Protein AF-A0A0L7KX34-F1 (afdb_monomer)

Radius of gyration: 36.88 Å; Cα contacts (8 Å, |Δi|>4): 17; chains: 1; bounding box: 93×25×88 Å

Mean predicted aligned error: 16.96 Å

Secondary structure (DSSP, 8-state):
--SHHHHHHHHHHHHHGGGS--S--HHHHHHHHHHTT--SSTTTSSHHHHTHHHHHHHHHHHHHHHHHHHHHHHHHHHHTPPPP-GGGGS--

pLDDT: mean 75.39, std 17.14, range [48.66, 98.19]

InterPro domains:
  IPR034596 Large ribosomal subunit protein mL52 [PF18699] (52-87)

Structure (mmCIF, N/CA/C/O backbone):
data_AF-A0A0L7KX34-F1
#
_entry.id   AF-A0A0L7KX34-F1
#
loop_
_atom_site.group_PDB
_atom_site.id
_atom_site.type_symbol
_atom_site.label_atom_id
_atom_site.label_alt_id
_atom_site.label_comp_id
_atom_site.label_asym_id
_atom_site.label_entity_id
_atom_site.label_seq_id
_atom_site.pdbx_PDB_ins_code
_atom_site.Cartn_x
_atom_site.Cartn_y
_atom_site.Cartn_z
_atom_site.occupancy
_atom_site.B_iso_or_equiv
_atom_site.auth_seq_id
_atom_site.auth_comp_id
_atom_site.auth_asym_id
_atom_site.auth_atom_id
_atom_site.pdbx_PDB_model_num
ATOM 1 N N . MET A 1 1 ? 54.094 12.427 -53.189 1.00 49.28 1 MET A N 1
ATOM 2 C CA . MET A 1 1 ? 53.393 13.242 -52.167 1.00 49.28 1 MET A CA 1
ATOM 3 C C . MET A 1 1 ? 51.856 13.109 -52.179 1.00 49.28 1 MET A C 1
ATOM 5 O O . MET A 1 1 ? 51.203 13.859 -51.475 1.00 49.28 1 MET A O 1
ATOM 9 N N . ASN A 1 2 ? 51.250 12.120 -52.862 1.00 51.25 2 ASN A N 1
ATOM 10 C CA . ASN A 1 2 ? 49.777 11.966 -52.922 1.00 51.25 2 ASN A CA 1
ATOM 11 C C . ASN A 1 2 ? 49.187 10.893 -51.980 1.00 51.25 2 ASN A C 1
ATOM 13 O O . ASN A 1 2 ? 47.970 10.756 -51.885 1.00 51.25 2 ASN A O 1
ATOM 17 N N . THR A 1 3 ? 50.020 10.129 -51.270 1.00 50.53 3 THR A N 1
ATOM 18 C CA . THR A 1 3 ? 49.583 9.039 -50.372 1.00 50.53 3 THR A CA 1
ATOM 19 C C . THR A 1 3 ? 49.411 9.481 -48.917 1.00 50.53 3 THR A C 1
ATOM 21 O O . THR A 1 3 ? 48.589 8.916 -48.199 1.00 50.53 3 THR A O 1
ATOM 24 N N . ILE A 1 4 ? 50.132 10.522 -48.491 1.00 53.62 4 ILE A N 1
ATOM 25 C CA . ILE A 1 4 ? 50.070 11.062 -47.123 1.00 53.62 4 ILE A CA 1
ATOM 26 C C . ILE A 1 4 ? 48.759 11.838 -46.910 1.00 53.62 4 ILE A C 1
ATOM 28 O O . ILE A 1 4 ? 48.094 11.647 -45.897 1.00 53.62 4 ILE A O 1
ATOM 32 N N . ILE A 1 5 ? 48.328 12.612 -47.915 1.00 52.09 5 ILE A N 1
ATOM 33 C CA . ILE A 1 5 ? 47.095 13.422 -47.873 1.00 52.09 5 ILE A CA 1
ATOM 34 C C . ILE A 1 5 ? 45.835 12.540 -47.792 1.00 52.09 5 ILE A C 1
ATOM 36 O O . ILE A 1 5 ? 44.860 12.899 -47.141 1.00 52.09 5 ILE A O 1
ATOM 40 N N . ARG A 1 6 ? 45.846 11.339 -48.391 1.00 48.66 6 ARG A N 1
ATOM 41 C CA . ARG A 1 6 ? 44.704 10.411 -48.295 1.00 48.66 6 ARG A CA 1
ATOM 42 C C . ARG A 1 6 ? 44.552 9.833 -46.886 1.00 48.66 6 ARG A C 1
ATOM 44 O O . ARG A 1 6 ? 43.437 9.768 -46.383 1.00 48.66 6 ARG A O 1
ATOM 51 N N . LYS A 1 7 ? 45.649 9.461 -46.215 1.00 49.19 7 LYS A N 1
ATOM 52 C CA . LYS A 1 7 ? 45.598 8.880 -44.859 1.00 49.19 7 LYS A CA 1
ATOM 53 C C . LYS A 1 7 ? 45.093 9.868 -43.802 1.00 49.19 7 LYS A C 1
ATOM 55 O O . LYS A 1 7 ? 44.379 9.454 -42.893 1.00 49.19 7 LYS A O 1
ATOM 60 N N . THR A 1 8 ? 45.414 11.157 -43.926 1.00 52.59 8 THR A N 1
ATOM 61 C CA . THR A 1 8 ? 44.904 12.187 -43.005 1.00 52.59 8 THR A CA 1
ATOM 62 C C . THR A 1 8 ? 43.409 12.448 -43.204 1.00 52.59 8 THR A C 1
ATOM 64 O O . THR A 1 8 ? 42.694 12.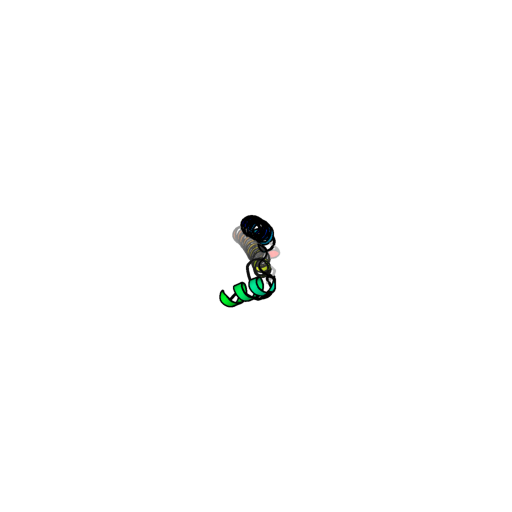581 -42.216 1.00 52.59 8 THR A O 1
ATOM 67 N N . LEU A 1 9 ? 42.915 12.420 -44.448 1.00 50.78 9 LEU A N 1
ATOM 68 C CA . LEU A 1 9 ? 41.485 12.559 -44.763 1.00 50.78 9 LEU A CA 1
ATOM 69 C C . LEU A 1 9 ? 40.643 11.347 -44.318 1.00 50.78 9 LEU A C 1
ATOM 71 O O . LEU A 1 9 ? 39.524 11.525 -43.843 1.00 50.78 9 LEU A O 1
ATOM 75 N N . PHE A 1 10 ? 41.172 10.120 -44.409 1.00 51.59 10 PHE A N 1
ATOM 76 C CA . PHE A 1 10 ? 40.486 8.928 -43.884 1.00 51.59 10 PHE A CA 1
ATOM 77 C C . PHE A 1 10 ? 40.383 8.935 -42.348 1.00 51.59 10 PHE A C 1
ATOM 79 O O . PHE A 1 10 ? 39.356 8.536 -41.799 1.00 51.59 10 PHE A O 1
ATOM 86 N N . ASN A 1 11 ? 41.407 9.431 -41.644 1.00 51.19 11 ASN A N 1
ATOM 87 C CA . ASN A 1 11 ? 41.401 9.487 -40.178 1.00 51.19 11 ASN A CA 1
ATOM 88 C C . ASN A 1 11 ? 40.486 10.583 -39.605 1.00 51.19 11 ASN A C 1
ATOM 90 O O . ASN A 1 11 ? 39.919 10.392 -38.530 1.00 51.19 11 ASN A O 1
ATOM 94 N N . THR A 1 12 ? 40.292 11.708 -40.301 1.00 51.69 12 THR A N 1
ATOM 95 C CA . THR A 1 12 ? 39.374 12.767 -39.839 1.00 51.69 12 THR A CA 1
ATOM 96 C C . THR A 1 12 ? 37.903 12.392 -40.031 1.00 51.69 12 THR A C 1
ATOM 98 O O . THR A 1 12 ? 37.083 12.707 -39.167 1.00 51.69 12 THR A O 1
ATOM 101 N N . GLN A 1 13 ? 37.562 11.637 -41.084 1.00 51.91 13 GLN A N 1
ATOM 102 C CA . GLN A 1 13 ? 36.208 11.090 -41.264 1.00 51.91 13 GLN A CA 1
ATOM 103 C C . GLN A 1 13 ? 35.859 10.018 -40.216 1.00 51.91 13 GLN A C 1
ATOM 105 O O . GLN A 1 13 ? 34.731 9.977 -39.722 1.00 51.91 13 GLN A O 1
ATOM 110 N N . ALA A 1 14 ? 36.834 9.202 -39.803 1.00 54.16 14 ALA A N 1
ATOM 111 C CA . ALA A 1 14 ? 36.635 8.182 -38.772 1.00 54.16 14 ALA A CA 1
ATOM 112 C C . ALA A 1 14 ? 36.353 8.771 -37.373 1.00 54.16 14 ALA A C 1
ATOM 114 O O . ALA A 1 14 ? 35.660 8.147 -36.569 1.00 54.16 14 ALA A O 1
ATOM 115 N N . TYR A 1 15 ? 36.845 9.981 -37.075 1.00 52.00 15 TYR A N 1
ATOM 116 C CA . TYR A 1 15 ? 36.623 10.632 -35.777 1.00 52.00 15 TYR A CA 1
ATOM 117 C C . TYR A 1 15 ? 35.246 11.311 -35.674 1.00 52.00 15 TYR A C 1
ATOM 119 O O . TYR A 1 15 ? 34.653 11.340 -34.595 1.00 52.00 15 TYR A O 1
ATOM 127 N N . LEU A 1 16 ? 34.698 11.800 -36.795 1.00 49.28 16 LEU A N 1
ATOM 128 C CA . LEU A 1 16 ? 33.363 12.412 -36.851 1.00 49.28 16 LEU A CA 1
ATOM 129 C C . LEU A 1 16 ? 32.231 11.372 -36.806 1.00 49.28 16 LEU A C 1
ATOM 131 O O . LEU A 1 16 ? 31.218 11.609 -36.154 1.00 49.28 16 LEU A O 1
ATOM 135 N N . LEU A 1 17 ? 32.427 10.182 -37.386 1.00 50.66 17 LEU A N 1
ATOM 136 C CA . LEU A 1 17 ? 31.458 9.076 -37.307 1.00 50.66 17 LEU A CA 1
ATOM 137 C C . LEU A 1 17 ? 31.333 8.470 -35.898 1.00 50.66 17 LEU A C 1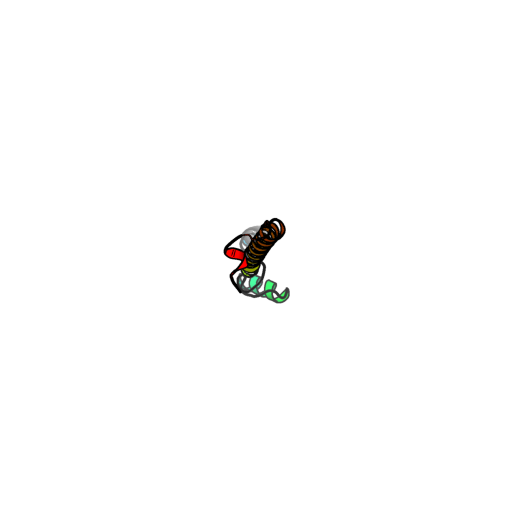
ATOM 139 O O . LEU A 1 17 ? 30.348 7.798 -35.592 1.00 50.66 17 LEU A O 1
ATOM 143 N N . ARG A 1 18 ? 32.300 8.726 -35.008 1.00 51.03 18 ARG A N 1
ATOM 144 C CA . ARG A 1 18 ? 32.365 8.095 -33.681 1.00 51.03 18 ARG A CA 1
ATOM 145 C C . ARG A 1 18 ? 31.479 8.761 -32.618 1.00 51.03 18 ARG A C 1
ATOM 147 O O . ARG A 1 18 ? 31.315 8.194 -31.543 1.00 51.03 18 ARG A O 1
ATOM 154 N N . ARG A 1 19 ? 30.883 9.930 -32.897 1.00 50.91 19 ARG A N 1
ATOM 155 C CA . ARG A 1 19 ? 29.941 10.628 -31.987 1.00 50.91 19 ARG A CA 1
ATOM 156 C C . ARG A 1 19 ? 28.499 10.720 -32.499 1.00 50.91 19 ARG A C 1
ATOM 158 O O . ARG A 1 19 ? 27.675 11.321 -31.821 1.00 50.91 19 ARG A O 1
ATOM 165 N N . SER A 1 20 ? 28.173 10.088 -33.626 1.00 52.66 20 SER A N 1
ATOM 166 C CA . SER A 1 20 ? 26.818 10.118 -34.211 1.00 52.66 20 SER A CA 1
ATOM 167 C C . SER A 1 20 ? 25.993 8.845 -33.969 1.00 52.66 20 SER A C 1
ATOM 169 O O . SER A 1 20 ? 24.806 8.836 -34.266 1.00 52.66 20 SER A O 1
ATOM 171 N N . PHE A 1 21 ? 26.586 7.793 -33.395 1.00 52.38 21 PHE A N 1
ATOM 172 C CA . PHE A 1 21 ? 25.932 6.494 -33.162 1.00 52.38 21 PHE A CA 1
ATOM 173 C C . PHE A 1 21 ? 25.973 6.049 -31.691 1.00 52.38 21 PHE A C 1
ATOM 175 O O . PHE A 1 21 ? 26.117 4.868 -31.398 1.00 52.38 21 PHE A O 1
ATOM 182 N N . SER A 1 22 ? 25.863 6.972 -30.729 1.00 49.41 22 SER A N 1
ATOM 183 C CA . SER A 1 22 ? 25.661 6.577 -29.321 1.00 49.41 22 SER A CA 1
ATOM 184 C C . SER A 1 22 ? 24.188 6.356 -28.957 1.00 49.41 22 SER A C 1
ATOM 186 O O . SER A 1 22 ? 23.886 6.060 -27.805 1.00 49.41 22 SER A O 1
ATOM 188 N N . GLY A 1 23 ? 23.262 6.529 -29.905 1.00 57.75 23 GLY A N 1
ATOM 189 C CA . GLY A 1 23 ? 21.874 6.115 -29.745 1.00 57.75 23 GLY A CA 1
ATOM 190 C C . GLY A 1 23 ? 21.714 4.711 -30.304 1.00 57.75 23 GLY A C 1
ATOM 191 O O . GLY A 1 23 ? 21.715 4.547 -31.522 1.00 57.75 23 GLY A O 1
ATOM 192 N N . THR A 1 24 ? 21.584 3.701 -29.444 1.00 64.62 24 THR A N 1
ATOM 193 C CA . THR A 1 24 ? 21.058 2.409 -29.895 1.00 64.62 24 THR A CA 1
ATOM 194 C C . THR A 1 24 ? 19.677 2.648 -30.519 1.00 64.62 24 THR A C 1
ATOM 196 O O . THR A 1 24 ? 18.878 3.413 -29.964 1.00 64.62 24 THR A O 1
ATOM 199 N N . PRO A 1 25 ? 19.371 2.071 -31.693 1.00 67.56 25 PRO A N 1
ATOM 200 C CA . PRO A 1 25 ? 18.056 2.215 -32.296 1.00 67.56 25 PRO A CA 1
ATOM 201 C C . PRO A 1 25 ? 16.985 1.687 -31.335 1.00 67.56 25 PRO A C 1
ATOM 203 O O . PRO A 1 25 ? 17.157 0.661 -30.680 1.00 67.56 25 PRO A O 1
ATOM 206 N N . VAL A 1 26 ? 15.837 2.366 -31.286 1.00 65.00 26 VAL A N 1
ATOM 207 C CA . VAL A 1 26 ? 14.709 2.039 -30.389 1.00 65.00 26 VAL A CA 1
ATOM 208 C C . VAL A 1 26 ? 14.275 0.567 -30.495 1.00 65.00 26 VAL A C 1
ATOM 210 O O . VAL A 1 26 ? 13.789 -0.010 -29.521 1.00 65.00 26 VAL A O 1
ATOM 213 N N . LEU A 1 27 ? 14.461 -0.058 -31.663 1.00 64.50 27 LEU A N 1
ATOM 214 C CA . LEU A 1 27 ? 14.186 -1.476 -31.891 1.00 64.50 27 LEU A CA 1
ATOM 215 C C . LEU A 1 27 ? 15.101 -2.390 -31.056 1.00 64.50 27 LEU A C 1
ATOM 217 O O . LEU A 1 27 ? 14.599 -3.304 -30.408 1.00 64.50 27 LEU A O 1
ATOM 221 N N . GLU A 1 28 ? 16.404 -2.107 -30.998 1.00 66.62 28 GLU A N 1
ATOM 222 C CA . GLU A 1 28 ? 17.363 -2.854 -30.168 1.00 66.62 28 GLU A CA 1
ATOM 223 C C . GLU A 1 28 ? 17.055 -2.685 -28.677 1.00 66.62 28 GLU A C 1
ATOM 225 O O . GLU A 1 28 ? 17.126 -3.643 -27.911 1.00 66.62 28 GLU A O 1
ATOM 230 N N . THR A 1 29 ? 16.606 -1.496 -28.260 1.00 70.31 29 THR A N 1
ATOM 231 C CA . THR A 1 29 ? 16.184 -1.258 -26.871 1.00 70.31 29 THR A CA 1
ATOM 232 C C . THR A 1 29 ? 14.958 -2.091 -26.481 1.00 70.31 29 THR A C 1
ATOM 234 O O . THR A 1 29 ? 14.829 -2.498 -25.326 1.00 70.31 29 THR A O 1
ATOM 237 N N . LYS A 1 30 ? 14.042 -2.346 -27.426 1.00 77.69 30 LYS A N 1
ATOM 238 C CA . LYS A 1 30 ? 12.866 -3.199 -27.198 1.00 77.69 30 LYS A CA 1
ATOM 239 C C . LYS A 1 30 ? 13.241 -4.680 -27.131 1.00 77.69 30 LYS A C 1
ATOM 241 O O . LYS A 1 30 ? 12.740 -5.368 -26.246 1.00 77.69 30 LYS A O 1
ATOM 246 N N . GLN A 1 31 ? 14.139 -5.146 -28.002 1.00 83.56 31 GLN A N 1
ATOM 247 C CA . GLN A 1 31 ? 14.628 -6.531 -27.976 1.00 83.56 31 GLN A CA 1
ATOM 248 C C . GLN A 1 31 ? 15.393 -6.835 -26.683 1.00 83.56 31 GLN A C 1
ATOM 250 O O . GLN A 1 31 ? 15.091 -7.814 -26.013 1.00 83.56 31 GLN A O 1
ATOM 255 N N . TYR A 1 32 ? 16.243 -5.907 -26.231 1.00 82.31 32 TYR A N 1
ATOM 256 C CA . TYR A 1 32 ? 16.944 -6.017 -24.948 1.00 82.31 32 TYR A CA 1
ATOM 257 C C . TYR A 1 32 ? 16.008 -6.269 -23.750 1.00 82.31 32 TYR A C 1
ATOM 259 O O . TYR A 1 32 ? 16.384 -6.939 -22.791 1.00 82.31 32 TYR A O 1
ATOM 267 N N . ARG A 1 33 ? 14.784 -5.723 -23.771 1.00 84.38 33 ARG A N 1
ATOM 268 C CA . ARG A 1 33 ? 13.791 -5.962 -22.711 1.00 84.38 33 ARG A CA 1
ATOM 269 C C . ARG A 1 33 ? 13.223 -7.374 -22.777 1.00 84.38 33 ARG A C 1
ATOM 271 O O . ARG A 1 33 ? 13.165 -8.031 -21.741 1.00 84.38 33 ARG A O 1
ATOM 278 N N . LEU A 1 34 ? 12.868 -7.835 -23.975 1.00 86.06 34 LEU A N 1
ATOM 279 C CA . LEU A 1 34 ? 12.365 -9.192 -24.190 1.00 86.06 34 LEU A CA 1
ATOM 280 C C . LEU A 1 34 ? 13.403 -10.244 -23.785 1.00 86.06 34 LEU A C 1
ATOM 282 O O . LEU A 1 34 ? 13.059 -11.184 -23.075 1.00 86.06 34 LEU A O 1
ATOM 286 N N . ASP A 1 35 ? 14.678 -10.032 -24.125 1.00 90.12 35 ASP A N 1
ATOM 287 C CA . ASP A 1 35 ? 15.787 -10.922 -23.744 1.00 90.12 35 ASP A CA 1
ATOM 288 C C . ASP A 1 35 ? 15.957 -11.047 -22.220 1.00 90.12 35 ASP A C 1
ATOM 290 O O . ASP A 1 35 ? 16.460 -12.044 -21.706 1.00 90.12 35 ASP A O 1
ATOM 294 N N . ARG A 1 36 ? 15.533 -10.021 -21.475 1.00 86.62 36 ARG A N 1
ATOM 295 C CA . ARG A 1 36 ? 15.532 -9.984 -20.006 1.00 86.62 36 ARG A CA 1
ATOM 296 C C . ARG A 1 36 ? 14.212 -10.466 -19.396 1.00 86.62 36 ARG A C 1
ATOM 298 O O . ARG A 1 36 ? 14.070 -10.402 -18.178 1.00 86.62 36 ARG A O 1
ATOM 305 N N . GLY A 1 37 ? 13.260 -10.916 -20.215 1.00 86.06 37 GLY A N 1
ATOM 306 C CA . GLY A 1 37 ? 11.935 -11.365 -19.783 1.00 86.06 37 GLY A CA 1
ATOM 307 C C . GLY A 1 37 ? 10.986 -10.236 -19.369 1.00 86.06 37 GLY A C 1
ATOM 308 O O . GLY A 1 37 ? 10.047 -10.485 -18.624 1.00 86.06 37 GLY A O 1
ATOM 309 N N . LEU A 1 38 ? 11.235 -9.000 -19.810 1.00 84.69 38 LEU A N 1
ATOM 310 C CA . LEU A 1 38 ? 10.388 -7.835 -19.543 1.00 84.69 38 LEU A CA 1
ATOM 311 C C . LEU A 1 38 ? 9.506 -7.523 -20.759 1.00 84.69 38 LEU A C 1
ATOM 313 O O . LEU A 1 38 ? 9.934 -7.673 -21.905 1.00 84.69 38 LEU A O 1
ATOM 317 N N . SER A 1 39 ? 8.320 -6.967 -20.527 1.00 83.19 39 SER A N 1
ATOM 318 C CA . SER A 1 39 ? 7.414 -6.500 -21.580 1.00 83.19 39 SER A CA 1
ATOM 319 C C . SER A 1 39 ? 8.065 -5.521 -22.534 1.00 83.19 39 SER A C 1
ATOM 321 O O . SER A 1 39 ? 8.854 -4.640 -22.166 1.00 83.19 39 SER A O 1
ATOM 323 N N . LEU A 1 40 ? 7.597 -5.589 -23.778 1.00 81.56 40 LEU A N 1
ATOM 324 C CA . LEU A 1 40 ? 7.926 -4.625 -24.818 1.00 81.56 40 LEU A CA 1
ATOM 325 C C . LEU A 1 40 ? 7.486 -3.195 -24.446 1.00 81.56 40 LEU A C 1
ATOM 327 O O . LEU A 1 40 ? 8.195 -2.231 -24.742 1.00 81.56 40 LEU A O 1
ATOM 331 N N . HIS A 1 41 ? 6.317 -3.052 -23.813 1.00 80.69 41 HIS A N 1
ATOM 332 C CA . HIS A 1 41 ? 5.735 -1.767 -23.430 1.00 80.69 41 HIS A CA 1
ATOM 333 C C . HIS A 1 41 ? 5.930 -1.508 -21.934 1.00 80.69 41 HIS A C 1
ATOM 335 O O . HIS A 1 41 ? 5.439 -2.262 -21.108 1.00 80.69 41 HIS A O 1
ATOM 341 N N . LYS A 1 42 ? 6.608 -0.411 -21.572 1.00 74.69 42 LYS A N 1
ATOM 342 C CA . LYS A 1 42 ? 6.987 -0.107 -20.175 1.00 74.69 42 LYS A CA 1
ATOM 343 C C . LYS A 1 42 ? 5.807 0.032 -19.207 1.00 74.69 42 LYS A C 1
ATOM 345 O O . LYS A 1 42 ? 6.009 -0.142 -18.017 1.00 74.69 42 LYS A O 1
ATOM 350 N N . ASN A 1 43 ? 4.623 0.358 -19.725 1.00 76.00 43 ASN A N 1
ATOM 351 C CA . ASN A 1 43 ? 3.406 0.539 -18.931 1.00 76.00 43 ASN A CA 1
ATOM 352 C C . ASN A 1 43 ? 2.493 -0.699 -18.982 1.00 76.00 43 ASN A C 1
ATOM 354 O O . ASN A 1 43 ? 1.313 -0.579 -18.684 1.00 76.00 43 ASN A O 1
ATOM 358 N N . ALA A 1 44 ? 2.963 -1.831 -19.516 1.00 73.38 44 ALA A N 1
ATOM 359 C CA . ALA A 1 44 ? 2.173 -3.062 -19.516 1.00 73.38 44 ALA A CA 1
ATOM 360 C C . ALA A 1 44 ? 2.268 -3.796 -18.172 1.00 73.38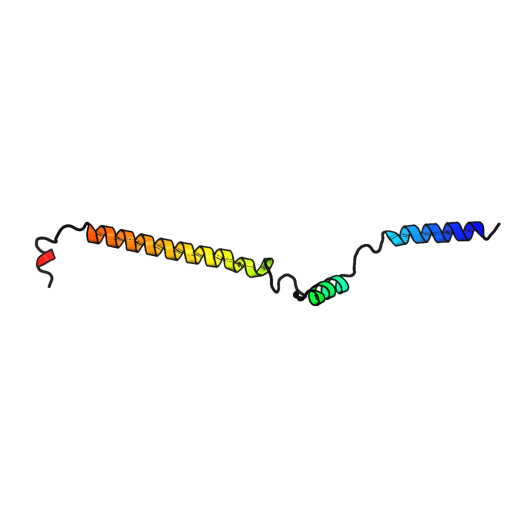 44 ALA A C 1
ATOM 362 O O . ALA A 1 44 ? 1.301 -4.425 -17.761 1.00 73.38 44 ALA A O 1
ATOM 363 N N . GLU A 1 45 ? 3.418 -3.707 -17.503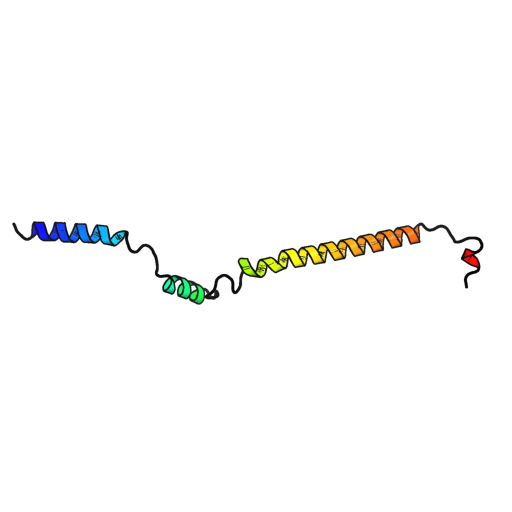 1.00 70.31 45 GLU A N 1
ATOM 364 C CA . GLU A 1 45 ? 3.701 -4.404 -16.247 1.00 70.31 45 GLU A CA 1
ATOM 365 C C . GLU A 1 45 ? 4.897 -3.763 -15.523 1.00 70.31 45 GLU A C 1
ATOM 367 O O . GLU A 1 45 ? 5.697 -3.036 -16.129 1.00 70.31 45 GLU A O 1
ATOM 372 N N . GLY A 1 46 ? 5.048 -4.073 -14.236 1.00 70.06 46 GLY A N 1
ATOM 373 C CA . GLY A 1 46 ? 6.124 -3.587 -13.383 1.00 70.06 46 GLY A CA 1
ATOM 374 C C . GLY A 1 46 ? 5.709 -2.383 -12.546 1.00 70.06 46 GLY A C 1
ATOM 375 O O . GLY A 1 46 ? 4.617 -1.845 -12.705 1.00 70.06 46 GLY A O 1
ATOM 376 N N . VAL A 1 47 ? 6.633 -1.936 -11.691 1.00 67.56 47 VAL A N 1
ATOM 377 C CA . VAL A 1 47 ? 6.489 -0.859 -10.688 1.00 67.56 47 VAL A CA 1
ATOM 378 C C . VAL A 1 47 ? 5.610 0.306 -11.170 1.00 67.56 47 VAL A C 1
ATOM 380 O O . VAL A 1 47 ? 4.641 0.660 -10.522 1.00 67.56 47 VAL A O 1
ATOM 383 N N . LEU A 1 48 ? 5.836 0.829 -12.381 1.00 64.81 48 LEU A N 1
ATOM 384 C CA . LEU A 1 48 ? 5.080 1.979 -12.903 1.00 64.81 48 LEU A CA 1
ATOM 385 C C . LEU A 1 48 ? 3.556 1.756 -13.028 1.00 64.81 48 LEU A C 1
ATOM 387 O O . LEU A 1 48 ? 2.795 2.720 -12.991 1.00 64.81 48 LEU A O 1
ATOM 391 N N . THR A 1 49 ? 3.122 0.512 -13.215 1.00 66.31 49 THR A N 1
ATOM 392 C CA . THR A 1 49 ? 1.709 0.120 -13.368 1.00 66.31 49 THR A CA 1
ATOM 393 C C . THR A 1 49 ? 1.189 -0.648 -12.156 1.00 66.31 49 THR A C 1
ATOM 395 O O . THR A 1 49 ? 0.027 -0.492 -11.789 1.00 66.31 49 THR A O 1
ATOM 398 N N . ASP A 1 50 ? 2.053 -1.431 -11.511 1.00 65.94 50 ASP A N 1
ATOM 399 C CA . ASP A 1 50 ? 1.713 -2.266 -10.360 1.00 65.94 50 ASP A CA 1
ATOM 400 C C . ASP A 1 50 ? 1.639 -1.451 -9.055 1.00 65.94 50 ASP A C 1
ATOM 402 O O . ASP A 1 50 ? 0.924 -1.842 -8.134 1.00 65.94 50 ASP A O 1
ATOM 406 N N . ASP A 1 51 ? 2.295 -0.285 -8.976 1.00 62.25 51 ASP A N 1
ATOM 407 C CA . ASP A 1 51 ? 2.297 0.582 -7.784 1.00 62.25 51 ASP A CA 1
ATOM 408 C C . ASP A 1 51 ? 0.916 1.169 -7.446 1.00 62.25 51 ASP A C 1
ATOM 410 O O . ASP A 1 51 ? 0.678 1.559 -6.300 1.00 62.25 51 ASP A O 1
ATOM 414 N N . LEU A 1 52 ? -0.042 1.159 -8.386 1.00 61.91 52 LEU A N 1
ATOM 415 C CA . LEU A 1 52 ? -1.442 1.487 -8.084 1.00 61.91 52 LEU A CA 1
ATOM 416 C C . LEU A 1 52 ? -2.060 0.515 -7.056 1.00 61.91 52 LEU A C 1
ATOM 418 O O . LEU A 1 52 ? -3.069 0.842 -6.431 1.00 61.91 52 LEU A O 1
ATOM 422 N N . CYS A 1 53 ? -1.453 -0.660 -6.843 1.00 65.44 53 CYS A N 1
ATOM 423 C CA . CYS A 1 53 ? -1.848 -1.591 -5.789 1.00 65.44 53 CYS A CA 1
ATOM 424 C C . CYS A 1 53 ? -1.592 -1.016 -4.391 1.00 65.44 53 CYS A C 1
ATOM 426 O O . CYS A 1 53 ? -2.423 -1.196 -3.505 1.00 65.44 53 CYS A O 1
ATOM 428 N N . TYR A 1 54 ? -0.501 -0.268 -4.188 1.00 76.31 54 TYR A N 1
ATOM 429 C CA . TYR A 1 54 ? -0.108 0.166 -2.847 1.00 76.31 54 TYR A CA 1
ATOM 430 C C . TYR A 1 54 ? -1.094 1.169 -2.237 1.00 76.31 54 TYR A C 1
ATOM 432 O O . TYR A 1 54 ? -1.462 1.051 -1.069 1.00 76.31 54 TYR A O 1
ATOM 440 N N . GLU A 1 55 ? -1.570 2.140 -3.021 1.00 79.94 55 GLU A N 1
ATOM 441 C CA . GLU A 1 55 ? -2.558 3.114 -2.538 1.00 79.94 55 GLU A CA 1
ATOM 442 C C . GLU A 1 55 ? -3.888 2.443 -2.167 1.00 79.94 55 GLU A C 1
ATOM 444 O O . GLU A 1 55 ? -4.513 2.790 -1.159 1.00 79.94 55 GLU A O 1
ATOM 449 N N . VAL A 1 56 ? -4.305 1.447 -2.954 1.00 84.06 56 VAL A N 1
ATOM 450 C CA . VAL A 1 56 ? -5.529 0.674 -2.711 1.00 84.06 56 VAL A CA 1
ATOM 451 C C . VAL A 1 56 ? -5.378 -0.219 -1.479 1.00 84.06 56 VAL A C 1
ATOM 453 O O . VAL A 1 56 ? -6.281 -0.255 -0.635 1.00 84.06 56 VAL A O 1
ATOM 456 N N . ASP A 1 57 ? -4.239 -0.893 -1.333 1.00 86.31 57 ASP A N 1
ATOM 457 C CA . ASP A 1 57 ? -3.926 -1.732 -0.176 1.00 86.31 57 ASP A CA 1
ATOM 458 C C . ASP A 1 57 ? -3.881 -0.901 1.113 1.00 86.31 57 ASP A C 1
ATOM 460 O O . ASP A 1 57 ? -4.520 -1.260 2.108 1.00 86.31 57 ASP A O 1
ATOM 464 N N . PHE A 1 58 ? -3.243 0.272 1.069 1.00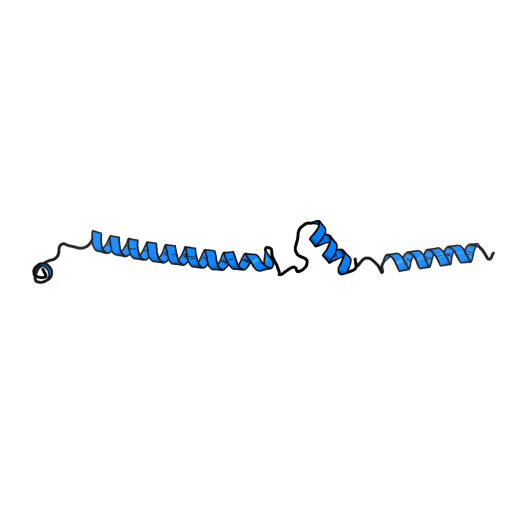 90.00 58 PHE A N 1
ATOM 465 C CA . PHE A 1 58 ? -3.225 1.225 2.177 1.00 90.00 58 PHE A CA 1
ATOM 466 C C . PHE A 1 58 ? -4.634 1.709 2.550 1.00 90.00 58 PHE A C 1
ATOM 468 O O . PHE A 1 58 ? -5.003 1.739 3.729 1.00 90.00 58 PHE A O 1
ATOM 475 N N . ALA A 1 59 ? -5.459 2.074 1.561 1.00 90.88 59 ALA A N 1
ATOM 476 C CA . ALA A 1 59 ? -6.829 2.520 1.803 1.00 90.88 59 ALA A CA 1
ATOM 477 C C . ALA A 1 59 ? -7.681 1.419 2.458 1.00 90.88 59 ALA A C 1
ATOM 479 O O . ALA A 1 59 ? -8.451 1.690 3.388 1.00 90.88 59 ALA A O 1
ATOM 480 N N . LYS A 1 60 ? -7.510 0.170 2.011 1.00 94.19 60 LYS A N 1
ATOM 481 C CA . LYS A 1 60 ? -8.183 -1.005 2.571 1.00 94.19 60 LYS A CA 1
ATOM 482 C C . LYS A 1 60 ? -7.763 -1.254 4.018 1.00 94.19 60 LYS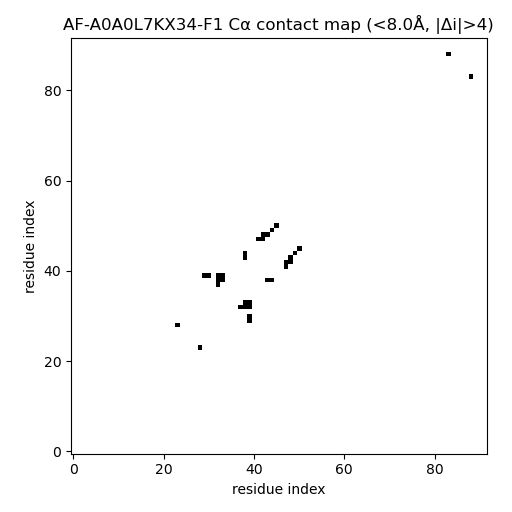 A C 1
ATOM 484 O O . LYS A 1 60 ? -8.636 -1.406 4.875 1.00 94.19 60 LYS A O 1
ATOM 489 N N . GLU A 1 61 ? -6.463 -1.246 4.305 1.00 95.62 61 GLU A N 1
ATOM 490 C CA . GLU A 1 61 ? -5.937 -1.430 5.661 1.00 95.62 61 GLU A CA 1
ATOM 491 C C . GLU A 1 61 ? -6.446 -0.336 6.610 1.00 95.62 61 GLU A C 1
ATOM 493 O O . GLU A 1 61 ? -7.005 -0.624 7.674 1.00 95.62 61 GLU A O 1
ATOM 498 N N . ARG A 1 62 ? -6.351 0.933 6.193 1.00 97.50 62 ARG A N 1
ATOM 499 C CA . ARG A 1 62 ? -6.843 2.074 6.973 1.00 97.50 62 ARG A CA 1
ATOM 500 C C . ARG A 1 62 ? -8.332 1.948 7.293 1.00 97.50 62 ARG A C 1
ATOM 502 O O . ARG A 1 62 ? -8.742 2.222 8.422 1.00 97.50 62 ARG A O 1
ATOM 509 N N . HIS A 1 63 ? -9.149 1.542 6.319 1.00 97.38 63 HIS A N 1
ATOM 510 C CA . HIS A 1 63 ? -10.581 1.355 6.536 1.00 97.38 63 HIS A CA 1
ATOM 511 C C . HIS A 1 63 ? -10.857 0.248 7.557 1.00 97.38 63 HIS A C 1
ATOM 513 O O . HIS A 1 63 ? -11.656 0.438 8.472 1.00 97.38 63 HIS A O 1
ATOM 519 N N . GLN A 1 64 ? -10.170 -0.889 7.440 1.00 98.00 64 GLN A N 1
ATOM 520 C CA . GLN A 1 64 ? -10.315 -2.005 8.376 1.00 98.00 64 GLN A CA 1
ATOM 521 C C . GLN A 1 64 ? -9.936 -1.608 9.805 1.00 98.00 64 GLN A C 1
ATOM 523 O O . GLN A 1 64 ? -10.669 -1.931 10.742 1.00 98.00 64 GLN A O 1
ATOM 528 N N . ASN A 1 65 ? -8.842 -0.862 9.975 1.00 98.00 65 ASN A N 1
ATOM 529 C CA . ASN A 1 65 ? -8.422 -0.358 11.281 1.00 98.00 65 ASN A CA 1
ATOM 530 C C . ASN A 1 65 ? -9.471 0.591 11.876 1.00 98.00 65 ASN A C 1
ATOM 532 O O . ASN A 1 65 ? -9.877 0.403 13.021 1.00 98.00 65 ASN A O 1
ATOM 536 N N . MET A 1 66 ? -10.018 1.511 11.076 1.00 97.81 66 MET A N 1
ATOM 537 C CA . MET A 1 66 ? -11.087 2.411 11.520 1.00 97.81 66 MET A CA 1
ATOM 538 C C . MET A 1 66 ? -12.350 1.656 11.968 1.00 97.81 66 MET A C 1
ATOM 540 O O . MET A 1 66 ? -12.987 2.042 12.948 1.00 97.81 66 MET A O 1
ATOM 544 N N . GLN A 1 67 ? -12.738 0.582 11.273 1.00 98.19 67 GLN A N 1
ATOM 545 C CA . GLN A 1 67 ? -13.884 -0.236 11.692 1.00 98.19 67 GLN A CA 1
ATOM 546 C C . GLN A 1 67 ? -13.596 -0.993 12.990 1.00 98.19 67 GLN A C 1
ATOM 548 O O . GLN A 1 67 ? -14.452 -1.054 13.872 1.00 98.19 67 GLN A O 1
ATOM 553 N N . ARG A 1 68 ? -12.378 -1.525 13.136 1.00 97.75 68 ARG A N 1
ATOM 554 C CA . ARG A 1 68 ? -11.944 -2.218 14.353 1.00 97.75 68 ARG A CA 1
ATOM 555 C C . ARG A 1 68 ? -11.942 -1.280 15.559 1.00 97.75 68 ARG A C 1
ATOM 557 O O . ARG A 1 68 ? -12.424 -1.657 16.618 1.00 97.75 68 ARG A O 1
ATOM 564 N N . GLU A 1 69 ? -11.460 -0.052 15.392 1.00 97.88 69 GLU A N 1
ATOM 565 C CA . GLU A 1 69 ? -11.485 0.982 16.432 1.00 97.88 69 GLU A CA 1
ATOM 566 C C . GLU A 1 69 ? -12.914 1.345 16.843 1.00 97.88 69 GLU A C 1
ATOM 568 O O . GLU A 1 69 ? -13.213 1.397 18.034 1.00 97.88 69 GLU A O 1
ATOM 573 N N . LYS A 1 70 ? -13.819 1.527 15.872 1.00 97.75 70 LYS A N 1
ATOM 574 C CA . LYS A 1 70 ? -15.240 1.786 16.145 1.00 97.75 70 LYS A CA 1
ATOM 575 C C . LYS A 1 70 ? -15.894 0.647 16.918 1.00 97.75 70 LYS A C 1
ATOM 577 O O . LYS A 1 70 ? -16.657 0.907 17.847 1.00 97.75 70 LYS A O 1
ATOM 582 N N . GLU A 1 71 ? -15.605 -0.597 16.549 1.00 97.38 71 GLU A N 1
ATOM 583 C CA . GLU A 1 71 ? -16.144 -1.758 17.254 1.00 97.38 71 GLU A CA 1
ATOM 584 C C . GLU A 1 71 ? -15.560 -1.863 18.666 1.00 97.38 71 GLU A C 1
ATOM 586 O O . GLU A 1 71 ? -16.312 -2.027 19.621 1.00 97.38 71 GLU A O 1
ATOM 591 N N . ASN A 1 72 ? -14.252 -1.664 18.835 1.00 97.38 72 ASN A N 1
ATOM 592 C CA . ASN A 1 72 ? -13.613 -1.649 20.152 1.00 97.38 72 ASN A CA 1
ATOM 593 C C . ASN A 1 72 ? -14.204 -0.564 21.064 1.00 97.38 72 ASN A C 1
ATOM 595 O O . ASN A 1 72 ? -14.491 -0.829 22.231 1.00 97.38 72 ASN A O 1
ATOM 599 N N . GLU A 1 73 ? -14.434 0.639 20.537 1.00 96.75 73 GLU A N 1
ATOM 600 C CA . GLU A 1 73 ? -15.062 1.727 21.289 1.00 96.75 73 GLU A CA 1
ATOM 601 C C . GLU A 1 73 ? -16.509 1.381 21.659 1.00 96.75 73 GLU A C 1
ATOM 603 O O . GLU A 1 73 ? -16.928 1.549 22.804 1.00 96.75 73 GLU A O 1
ATOM 608 N N . ARG A 1 74 ? -17.271 0.801 20.726 1.00 96.75 74 ARG A N 1
ATOM 609 C CA . ARG A 1 74 ? -18.626 0.313 21.001 1.00 96.75 74 ARG A CA 1
ATOM 610 C C . ARG A 1 74 ? -18.628 -0.734 22.114 1.00 96.75 74 ARG A C 1
ATOM 612 O O . ARG A 1 74 ? -19.452 -0.643 23.026 1.00 96.75 74 ARG A O 1
ATOM 619 N N . GLN A 1 75 ? -17.709 -1.695 22.065 1.00 95.81 75 GLN A N 1
ATOM 620 C CA . GLN A 1 75 ? -17.566 -2.722 23.096 1.00 95.81 75 GLN A CA 1
ATOM 621 C C .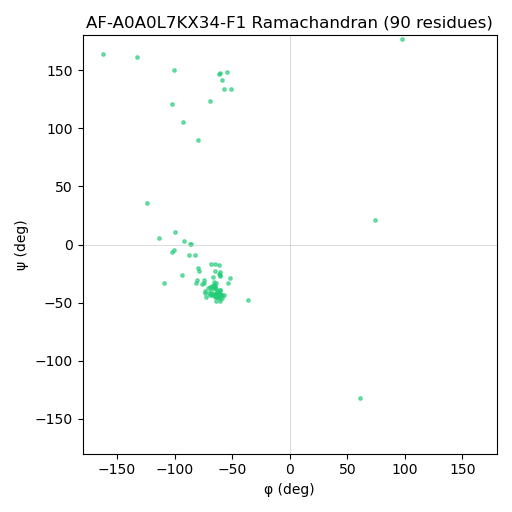 GLN A 1 75 ? -17.192 -2.108 24.445 1.00 95.81 75 GLN A C 1
ATOM 623 O O . GLN A 1 75 ? -17.773 -2.481 25.461 1.00 95.81 75 GLN A O 1
ATOM 628 N N . ARG A 1 76 ? -16.314 -1.101 24.461 1.00 95.81 76 ARG A N 1
ATOM 629 C CA . ARG A 1 76 ? -15.947 -0.358 25.672 1.00 95.81 76 ARG A CA 1
ATOM 630 C C . ARG A 1 76 ? -17.134 0.390 26.282 1.00 95.81 76 ARG A C 1
ATOM 632 O O . ARG A 1 76 ? -17.316 0.391 27.499 1.00 95.81 76 ARG A O 1
ATOM 639 N N . ILE A 1 77 ? -17.970 1.013 25.454 1.00 94.69 77 ILE A N 1
ATOM 640 C CA . ILE A 1 77 ? -19.192 1.685 25.913 1.00 94.69 77 ILE A CA 1
ATOM 641 C C . ILE A 1 77 ? -20.169 0.663 26.501 1.00 94.69 77 ILE A C 1
ATOM 643 O O . ILE A 1 77 ? -20.766 0.912 27.548 1.00 94.69 77 ILE A O 1
ATOM 647 N N . ILE A 1 78 ? -20.328 -0.493 25.851 1.00 92.31 78 ILE A N 1
ATOM 648 C CA . ILE A 1 78 ? -21.199 -1.572 26.330 1.00 92.31 78 ILE A CA 1
ATOM 649 C C . ILE A 1 78 ? -20.676 -2.147 27.650 1.00 92.31 78 ILE A C 1
ATOM 651 O O . ILE A 1 78 ? -21.466 -2.317 28.578 1.00 92.31 78 ILE A O 1
ATOM 655 N N . SER A 1 79 ? -19.370 -2.401 27.767 1.00 92.75 79 SER A N 1
ATOM 656 C CA . SER A 1 79 ? -18.764 -2.967 28.977 1.00 92.75 79 SER A CA 1
ATOM 657 C C . SER A 1 79 ? -18.873 -2.024 30.172 1.00 92.75 79 SER A C 1
ATOM 659 O O . SER A 1 79 ? -19.093 -2.471 31.294 1.00 92.75 79 SER A O 1
ATOM 661 N N . ASN A 1 80 ? -18.768 -0.716 29.931 1.00 91.75 80 ASN A N 1
ATOM 662 C CA . ASN A 1 80 ? -18.876 0.312 30.967 1.00 91.75 80 ASN A CA 1
ATOM 663 C C . ASN A 1 80 ? -20.325 0.748 31.230 1.00 91.75 80 ASN A C 1
ATOM 665 O O . ASN A 1 80 ? -20.574 1.630 32.057 1.00 91.75 80 ASN A O 1
ATOM 669 N N . ARG A 1 81 ? -21.302 0.163 30.528 1.00 90.88 81 ARG A N 1
ATOM 670 C CA . ARG A 1 81 ? -22.704 0.542 30.660 1.00 90.88 81 ARG A CA 1
ATOM 671 C C . ARG A 1 81 ? -23.242 0.114 32.023 1.00 90.88 81 ARG A C 1
ATOM 673 O O . ARG A 1 81 ? -23.256 -1.064 32.372 1.00 90.88 81 ARG A O 1
ATOM 680 N N . LEU A 1 82 ? -23.774 1.078 32.774 1.00 86.00 82 LEU A N 1
ATOM 681 C CA . LEU A 1 82 ? -24.494 0.798 34.014 1.00 86.00 82 LEU A CA 1
ATOM 682 C C . LEU A 1 82 ? -25.723 -0.081 33.752 1.00 86.00 82 LEU A C 1
ATOM 684 O O . LEU A 1 82 ? -26.389 0.028 32.717 1.00 86.00 82 LEU A O 1
ATOM 688 N N . ARG A 1 83 ? -26.048 -0.933 34.732 1.00 86.50 83 ARG A N 1
ATOM 689 C CA . ARG A 1 83 ? -27.225 -1.808 34.679 1.00 86.50 83 ARG A CA 1
ATOM 690 C C . ARG A 1 83 ? -28.485 -1.000 34.341 1.00 86.50 83 ARG A C 1
ATOM 692 O O . ARG A 1 83 ? -28.717 0.031 34.978 1.00 86.50 83 ARG A O 1
ATOM 699 N N . PRO A 1 84 ? -29.325 -1.470 33.403 1.00 87.69 84 PRO A N 1
ATOM 700 C CA . PRO A 1 84 ? -30.551 -0.771 33.045 1.00 87.69 84 PRO A CA 1
ATOM 701 C C . PRO A 1 84 ? -31.498 -0.665 34.250 1.00 87.69 84 PRO A C 1
ATOM 703 O O . PRO A 1 84 ? -31.546 -1.549 35.109 1.00 87.69 84 PRO A O 1
ATOM 706 N N . LYS A 1 85 ? -32.256 0.434 34.314 1.00 87.25 85 LYS A N 1
ATOM 707 C CA . LYS A 1 85 ? -33.220 0.740 35.383 1.00 87.25 85 LYS A CA 1
ATOM 708 C C . LYS A 1 85 ? 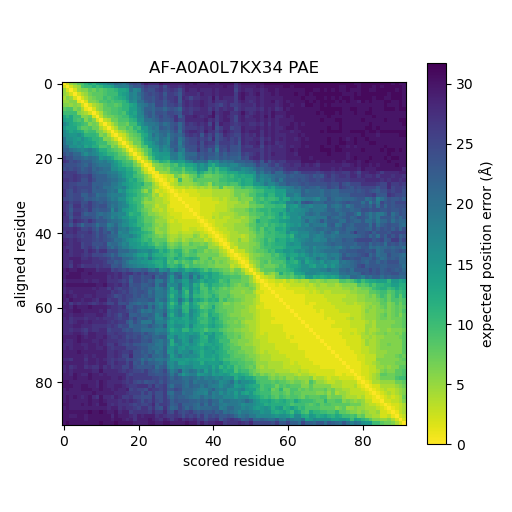-34.560 1.194 34.796 1.00 87.25 85 LYS A C 1
ATOM 710 O O . LYS A 1 85 ? -34.636 1.612 33.641 1.00 87.25 85 LYS A O 1
ATOM 715 N N . GLY A 1 86 ? -35.618 1.136 35.609 1.00 87.44 86 GLY A N 1
ATOM 716 C CA . GLY A 1 86 ? -36.936 1.684 35.274 1.00 87.44 86 GLY A CA 1
ATOM 717 C C . GLY A 1 86 ? -37.576 1.036 34.041 1.00 87.44 86 GLY A C 1
ATOM 718 O O . GLY A 1 86 ? -37.612 -0.185 33.919 1.00 87.44 86 GLY A O 1
ATOM 719 N N . GLN A 1 87 ? -38.081 1.858 33.118 1.00 85.38 87 GLN A N 1
ATOM 720 C CA . GLN A 1 87 ? -38.782 1.407 31.905 1.00 85.38 87 GLN A CA 1
ATOM 721 C C . GLN A 1 87 ? -37.908 0.549 30.974 1.00 85.38 87 GLN A C 1
ATOM 723 O O . GLN A 1 87 ? -38.430 -0.305 30.263 1.00 85.38 87 GLN A O 1
ATOM 728 N N . ALA A 1 88 ? -36.579 0.708 31.014 1.00 83.56 88 ALA A N 1
ATOM 729 C CA . ALA A 1 88 ? -35.657 -0.117 30.231 1.00 83.56 88 ALA A CA 1
ATOM 730 C C . ALA A 1 88 ? -35.669 -1.600 30.648 1.00 83.56 88 ALA A C 1
ATOM 732 O O . ALA A 1 88 ? -35.333 -2.451 29.835 1.00 83.56 88 ALA A O 1
ATOM 733 N N . LEU A 1 89 ? -36.084 -1.918 31.883 1.00 83.69 89 LEU A N 1
ATOM 734 C CA . LEU A 1 89 ? -36.258 -3.300 32.352 1.00 83.69 89 LEU A CA 1
ATOM 735 C C . LEU A 1 89 ? -37.576 -3.932 31.883 1.00 83.69 89 LEU A C 1
ATOM 737 O O . LEU A 1 89 ? -37.704 -5.151 31.901 1.00 83.69 89 LEU A O 1
ATOM 741 N N . LYS A 1 90 ? -38.569 -3.118 31.501 1.00 87.19 90 LYS A N 1
ATOM 742 C CA . LYS A 1 90 ? -39.915 -3.589 31.135 1.00 87.19 90 LYS A CA 1
ATOM 743 C C . LYS A 1 90 ? -40.046 -3.967 29.658 1.00 87.19 90 LYS A C 1
ATOM 745 O O . LYS A 1 90 ? -41.062 -4.537 29.279 1.00 87.19 90 LYS A O 1
ATOM 750 N N . LYS A 1 91 ? -39.036 -3.663 28.836 1.00 73.88 91 LYS A N 1
ATOM 751 C CA . LYS A 1 91 ? -38.969 -4.109 27.441 1.00 73.88 91 LYS A CA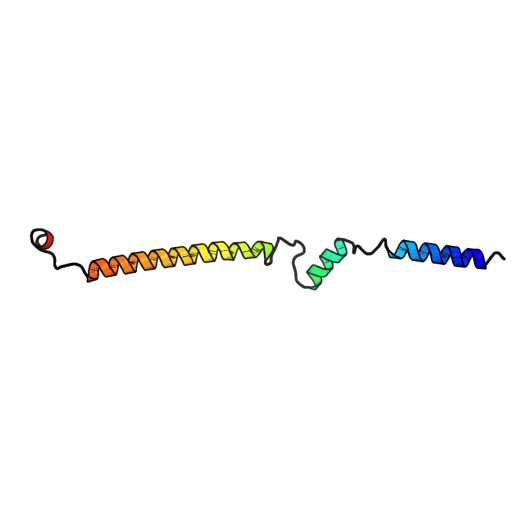 1
ATOM 752 C C . LYS A 1 91 ? -38.486 -5.561 27.412 1.00 73.88 91 LYS A C 1
ATOM 754 O O . LYS A 1 91 ? -37.282 -5.807 27.415 1.00 73.88 91 LYS A O 1
ATOM 759 N N . ARG A 1 92 ? -39.440 -6.490 27.476 1.00 58.88 92 ARG A N 1
ATOM 760 C CA . ARG A 1 92 ? -39.279 -7.866 26.997 1.00 58.88 92 ARG A CA 1
ATOM 761 C C . ARG A 1 92 ? -39.678 -7.928 25.533 1.00 58.88 92 ARG A C 1
ATOM 763 O O . ARG A 1 92 ? -40.641 -7.211 25.184 1.00 58.88 92 ARG A O 1
#

Solvent-accessible surface area (backbone atoms only — not comparable to full-atom values): 5672 Å² total; per-residue (Å²): 131,75,69,64,63,51,56,58,55,56,54,56,55,57,58,62,60,69,74,74,67,82,66,77,55,70,68,60,60,37,49,59,30,48,79,71,75,39,68,74,49,73,76,76,54,53,67,89,50,53,52,66,50,54,61,54,50,50,52,52,52,54,51,52,51,55,51,52,52,52,49,52,50,51,50,50,54,58,73,69,50,74,81,80,59,75,73,67,66,70,70,121

Foldseek 3Di:
DPPVVVVVVVVVVVVVVVPPPPDDPLVVVLVVQVVVVHHSDPCPDDDVPCVVVVVVVVVVVVVVVVVVVVVVVVVVCVVPDDDDDDVVVVPD

Organism: Operophtera brumata (NCBI:txid104452)

Sequence (92 aa):
MNTIIRKTLFNTQAYLLRRSFSGTPVLETKQYRLDRGLSLHKNAEGVLTDDLCYEVDFAKERHQNMQREKENERQRIISNRLRPKGQALKKR